Protein AF-A0AAU3D525-F1 (afdb_monomer_lite)

Radius of gyration: 13.34 Å; chains: 1; bounding box: 29×27×29 Å

Sequence (59 aa):
MFDANFYDVLTDEEFWVSGPKRDRTDTRYGPSTPEIESEAVDAYRVFLEGAPLPGRENG

Structure (mmCIF, N/CA/C/O backbone):
data_AF-A0AAU3D525-F1
#
_entry.id   AF-A0AAU3D525-F1
#
loop_
_atom_site.group_PDB
_atom_site.id
_atom_site.type_symbol
_atom_site.label_atom_id
_atom_site.label_alt_id
_atom_site.label_comp_id
_atom_site.label_asym_id
_atom_site.label_entity_id
_atom_site.label_seq_id
_atom_site.pdbx_PDB_ins_code
_atom_site.Cartn_x
_atom_site.Cartn_y
_atom_site.Cartn_z
_atom_site.occupancy
_atom_site.B_iso_or_equiv
_atom_site.auth_seq_id
_atom_site.auth_comp_id
_atom_site.auth_asym_id
_atom_site.auth_atom_id
_atom_site.pdbx_PDB_model_num
ATOM 1 N N . MET A 1 1 ? -1.713 17.191 15.644 1.00 60.59 1 MET A N 1
ATOM 2 C CA . MET A 1 1 ? -1.011 16.757 14.421 1.00 60.59 1 MET A CA 1
ATOM 3 C C . MET A 1 1 ? -1.565 15.382 14.126 1.00 60.59 1 MET A C 1
ATOM 5 O O . MET A 1 1 ? -1.368 14.510 14.958 1.00 60.59 1 MET A O 1
ATOM 9 N N . PHE A 1 2 ? -2.384 15.250 13.083 1.00 60.69 2 PHE A N 1
ATOM 10 C CA . PHE A 1 2 ? -2.995 13.970 12.722 1.00 60.69 2 PHE A CA 1
ATOM 11 C C . PHE A 1 2 ? -1.888 13.009 12.285 1.00 60.69 2 PHE A C 1
ATOM 13 O O . PHE A 1 2 ? -1.040 13.386 11.476 1.00 60.69 2 PHE A O 1
ATOM 20 N N . ASP A 1 3 ? -1.865 11.807 12.851 1.00 81.88 3 ASP A N 1
ATOM 21 C CA . ASP A 1 3 ? -0.916 10.744 12.491 1.00 81.88 3 ASP A CA 1
ATOM 22 C C . ASP A 1 3 ? -1.565 9.773 11.487 1.00 81.88 3 ASP A C 1
ATOM 24 O O . ASP A 1 3 ? -1.412 8.555 11.558 1.00 81.88 3 ASP A O 1
ATOM 28 N N . ALA A 1 4 ? -2.341 10.345 10.561 1.00 86.75 4 ALA A N 1
ATOM 29 C CA . ALA A 1 4 ? -3.148 9.657 9.565 1.00 86.75 4 ALA A CA 1
ATOM 30 C C . ALA A 1 4 ? -3.119 10.429 8.239 1.00 86.75 4 ALA A C 1
ATOM 32 O O . ALA A 1 4 ? -3.007 11.658 8.219 1.00 86.75 4 ALA A O 1
ATOM 33 N N . ASN A 1 5 ? -3.211 9.701 7.125 1.00 88.44 5 ASN A N 1
ATOM 34 C CA . ASN A 1 5 ? -3.319 10.271 5.777 1.00 88.44 5 ASN A CA 1
ATOM 35 C C . ASN A 1 5 ? -4.619 9.864 5.062 1.00 88.44 5 ASN A C 1
ATOM 37 O O . ASN A 1 5 ? -4.849 10.283 3.928 1.00 88.44 5 ASN A O 1
ATOM 41 N N . PHE A 1 6 ? -5.455 9.067 5.728 1.00 87.62 6 PHE A N 1
ATOM 42 C CA . PHE A 1 6 ? -6.759 8.625 5.270 1.00 87.62 6 PHE A CA 1
ATOM 43 C C . PHE A 1 6 ? -7.737 8.647 6.450 1.00 87.62 6 PHE A C 1
ATOM 45 O O . PHE A 1 6 ? -7.373 8.285 7.568 1.00 87.62 6 PHE A O 1
ATOM 52 N N . TYR A 1 7 ? -8.964 9.088 6.197 1.00 91.44 7 TYR A N 1
ATOM 53 C CA . TYR A 1 7 ? -10.030 9.176 7.191 1.00 91.44 7 TYR A CA 1
ATOM 54 C C . TYR A 1 7 ? -11.315 8.627 6.576 1.00 91.44 7 TYR A C 1
ATOM 56 O O . TYR A 1 7 ? -11.732 9.086 5.507 1.00 91.44 7 TYR A O 1
ATOM 64 N N . ASP A 1 8 ? -11.914 7.642 7.238 1.00 92.44 8 ASP A N 1
ATOM 65 C CA . ASP A 1 8 ? -13.178 7.051 6.821 1.00 92.44 8 ASP A CA 1
ATOM 66 C C . ASP A 1 8 ? -14.344 7.819 7.459 1.00 92.44 8 ASP A C 1
ATOM 68 O O . ASP A 1 8 ? -14.620 7.711 8.652 1.00 92.44 8 ASP A O 1
ATOM 72 N N . VAL A 1 9 ? -15.054 8.600 6.641 1.00 95.31 9 VAL A N 1
ATOM 73 C CA . VAL A 1 9 ? -16.195 9.423 7.078 1.00 95.31 9 VAL A CA 1
ATOM 74 C C . VAL A 1 9 ? -17.413 8.603 7.512 1.00 95.31 9 VAL A C 1
ATOM 76 O O . VAL A 1 9 ? -18.320 9.151 8.138 1.00 95.31 9 VAL A O 1
ATOM 79 N N . LEU A 1 10 ? -17.488 7.326 7.127 1.00 96.88 10 LEU A N 1
ATOM 80 C CA . LEU A 1 10 ? -18.602 6.449 7.481 1.00 96.88 10 LEU A CA 1
ATOM 81 C C . LEU A 1 10 ? -18.393 5.816 8.857 1.00 96.88 10 LEU A C 1
ATOM 83 O O . LEU A 1 10 ? -19.377 5.607 9.569 1.00 96.88 10 LEU A O 1
ATOM 87 N N . THR A 1 11 ? -17.144 5.519 9.222 1.00 95.25 11 THR A N 1
ATOM 88 C CA . THR A 1 11 ? -16.800 4.853 10.488 1.00 95.25 11 THR A CA 1
ATOM 89 C C . THR A 1 11 ? -16.151 5.772 11.524 1.00 95.25 11 THR A C 1
ATOM 91 O O . THR A 1 11 ? -16.059 5.374 12.682 1.00 95.25 11 THR A O 1
ATOM 94 N N . ASP A 1 12 ? -15.779 7.002 11.148 1.00 92.69 12 ASP A N 1
ATOM 95 C CA . ASP A 1 12 ? -15.019 7.955 11.978 1.00 92.69 12 ASP A CA 1
ATOM 96 C C . ASP A 1 12 ? -13.619 7.425 12.362 1.00 92.69 12 ASP A C 1
ATOM 98 O O . ASP A 1 12 ? -13.057 7.774 13.399 1.00 92.69 12 ASP A O 1
ATOM 102 N N . GLU A 1 13 ? -13.046 6.554 11.523 1.00 92.25 13 GLU A N 1
ATOM 103 C CA . GLU A 1 13 ? -11.741 5.930 11.751 1.00 92.25 13 GLU A CA 1
ATOM 104 C C . GLU A 1 13 ? -10.611 6.634 10.984 1.00 92.25 13 GLU A C 1
ATOM 106 O O . GLU A 1 13 ? -10.756 7.069 9.838 1.00 92.25 13 GLU A O 1
ATOM 111 N N . GLU A 1 14 ? -9.441 6.709 11.618 1.00 91.94 14 GLU A N 1
ATOM 112 C CA . GLU A 1 14 ? -8.227 7.309 11.066 1.00 91.94 14 GLU A CA 1
ATOM 113 C C . GLU A 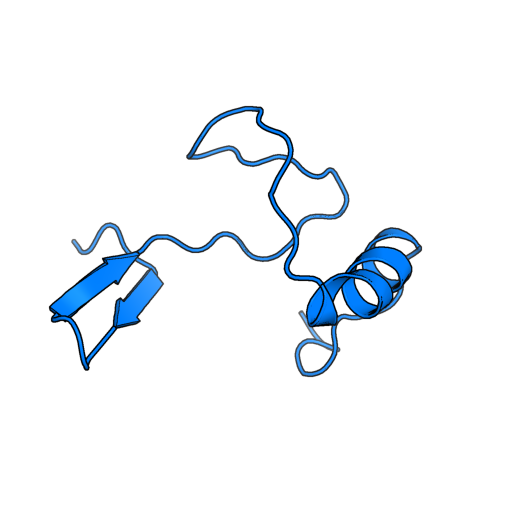1 14 ? -7.193 6.234 10.718 1.00 91.94 14 GLU A C 1
ATOM 115 O O . GLU A 1 14 ? -6.809 5.418 11.560 1.00 91.94 14 GLU A O 1
ATOM 120 N N . PHE A 1 15 ? -6.681 6.273 9.487 1.00 84.19 15 PHE A N 1
ATOM 121 C CA . PHE A 1 15 ? -5.709 5.307 8.986 1.00 84.19 15 PHE A CA 1
ATOM 122 C C . PHE A 1 15 ? -4.460 5.984 8.421 1.00 84.19 15 PHE A C 1
ATOM 124 O O . PH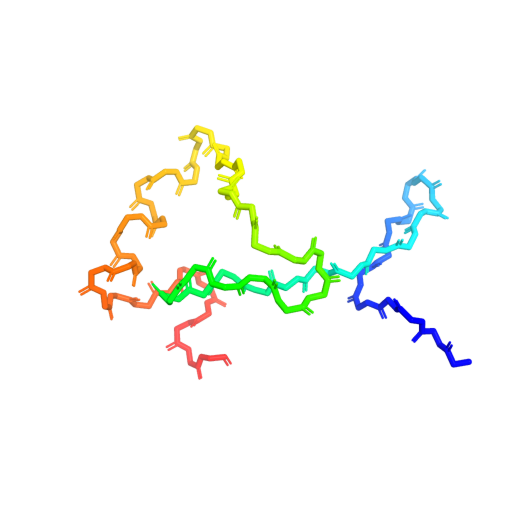E A 1 15 ? -4.493 7.064 7.819 1.00 84.19 15 PHE A O 1
ATOM 131 N N . TRP A 1 16 ? -3.331 5.289 8.553 1.00 85.00 16 TRP A N 1
ATOM 132 C CA . TRP A 1 16 ? -2.128 5.587 7.789 1.00 85.00 16 TRP A CA 1
ATOM 133 C C . TRP A 1 16 ? -1.958 4.547 6.686 1.00 85.00 16 TRP A C 1
ATOM 135 O O . TRP A 1 16 ? -1.546 3.417 6.936 1.00 85.00 16 TRP A O 1
ATOM 145 N N . VAL A 1 17 ? -2.242 4.938 5.449 1.00 82.00 17 VAL A N 1
ATOM 146 C CA . VAL A 1 17 ? -2.117 4.069 4.280 1.00 82.00 17 VAL A CA 1
ATOM 147 C C . VAL A 1 17 ? -0.804 4.374 3.572 1.00 82.00 17 VAL A C 1
ATOM 149 O O . VAL A 1 17 ? -0.599 5.466 3.033 1.00 82.00 17 VAL A O 1
ATOM 152 N N . SER A 1 18 ? 0.113 3.408 3.561 1.00 76.62 18 SER A N 1
ATOM 153 C CA . SER A 1 18 ? 1.273 3.469 2.679 1.00 76.62 18 SER A CA 1
ATOM 154 C C . SER A 1 18 ? 0.829 3.051 1.269 1.00 76.62 18 SER A C 1
ATOM 156 O O . SER A 1 18 ? 0.127 2.060 1.087 1.00 76.62 18 SER A O 1
ATOM 158 N N . GLY A 1 19 ? 1.164 3.846 0.246 1.00 79.31 19 GLY A N 1
ATOM 159 C CA . GLY A 1 19 ? 0.930 3.424 -1.137 1.00 79.31 19 GLY A CA 1
ATOM 160 C C . GLY A 1 19 ? 1.721 2.143 -1.446 1.00 79.31 19 GLY A C 1
ATOM 161 O O . GLY A 1 19 ? 2.769 1.922 -0.830 1.00 79.31 19 GLY A O 1
ATOM 162 N N . PRO A 1 20 ? 1.270 1.306 -2.397 1.00 82.81 20 PRO A N 1
ATOM 163 C CA . PRO A 1 20 ? 1.967 0.071 -2.736 1.00 82.81 20 PRO A CA 1
ATOM 164 C C . PRO A 1 20 ? 3.408 0.368 -3.162 1.00 82.81 20 PRO A C 1
ATOM 166 O O . PRO A 1 20 ? 3.660 1.191 -4.044 1.00 82.81 20 PRO A O 1
ATOM 169 N N . LYS A 1 21 ? 4.367 -0.320 -2.539 1.00 83.81 21 LYS A N 1
ATOM 170 C CA . LYS A 1 21 ? 5.792 -0.173 -2.850 1.00 83.81 21 LYS A CA 1
ATOM 171 C C . LYS A 1 21 ? 6.321 -1.381 -3.603 1.00 83.81 21 LYS A C 1
ATOM 173 O O . LYS A 1 21 ? 5.937 -2.517 -3.328 1.00 83.81 21 LYS A O 1
ATOM 178 N N . ARG A 1 22 ? 7.248 -1.136 -4.532 1.00 86.62 22 ARG A N 1
ATOM 179 C CA . ARG A 1 22 ? 7.879 -2.199 -5.332 1.00 86.62 22 ARG A CA 1
ATOM 180 C C . ARG A 1 22 ? 8.811 -3.088 -4.519 1.00 86.62 22 ARG A C 1
ATOM 182 O O . ARG A 1 22 ? 8.884 -4.284 -4.768 1.00 86.62 22 ARG A O 1
ATOM 189 N N . ASP A 1 23 ? 9.485 -2.510 -3.532 1.00 85.19 23 ASP A N 1
ATOM 190 C CA . ASP A 1 23 ? 10.324 -3.244 -2.5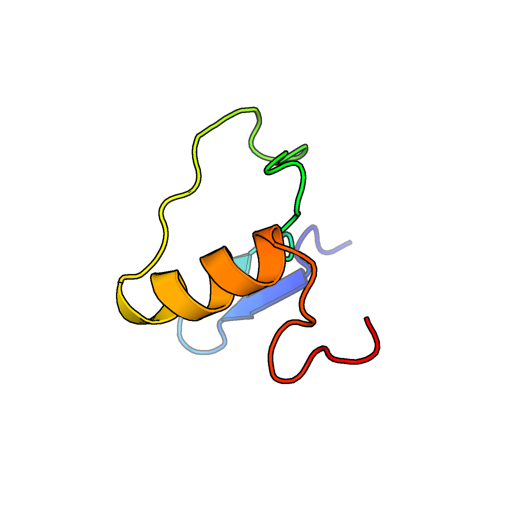80 1.00 85.19 23 ASP A CA 1
ATOM 191 C C . ASP A 1 23 ? 9.505 -3.990 -1.513 1.00 85.19 23 ASP A C 1
ATOM 193 O O . ASP A 1 23 ? 10.069 -4.732 -0.713 1.00 85.19 23 ASP A O 1
ATOM 197 N N . ARG A 1 24 ? 8.177 -3.805 -1.516 1.00 81.94 24 ARG A N 1
ATOM 198 C CA . ARG A 1 24 ? 7.218 -4.397 -0.580 1.00 81.94 24 ARG A CA 1
ATOM 199 C C . ARG A 1 24 ? 7.514 -4.077 0.892 1.00 81.94 24 ARG A C 1
ATOM 201 O O . ARG A 1 24 ? 7.063 -4.805 1.771 1.00 81.94 24 ARG A O 1
ATOM 208 N N . THR A 1 25 ? 8.262 -3.007 1.177 1.00 78.38 25 THR A N 1
ATOM 209 C CA . THR A 1 25 ? 8.600 -2.640 2.557 1.00 78.38 25 THR A CA 1
ATOM 210 C C . THR A 1 25 ? 7.510 -1.775 3.187 1.00 78.38 25 THR A C 1
ATOM 212 O O . THR A 1 25 ? 7.194 -0.686 2.697 1.00 78.38 25 THR A O 1
ATOM 215 N N . ASP A 1 26 ? 6.980 -2.196 4.336 1.00 75.00 26 ASP A N 1
ATOM 216 C CA . ASP A 1 26 ? 6.244 -1.295 5.223 1.00 75.00 26 ASP A CA 1
ATOM 217 C C . ASP A 1 26 ? 7.138 -0.875 6.395 1.00 75.00 26 ASP A C 1
ATOM 219 O O . ASP A 1 26 ? 7.525 -1.669 7.251 1.00 75.00 26 ASP A O 1
ATOM 223 N N . THR A 1 27 ? 7.518 0.401 6.407 1.00 72.94 27 THR A N 1
ATOM 224 C CA . THR A 1 27 ? 8.411 0.970 7.424 1.00 72.94 27 THR A CA 1
ATOM 225 C C . THR A 1 27 ? 7.673 1.377 8.697 1.00 72.94 27 THR A C 1
ATOM 227 O O . THR A 1 27 ? 8.328 1.680 9.690 1.00 72.94 27 THR A O 1
ATOM 230 N N . ARG A 1 28 ? 6.334 1.427 8.671 1.00 75.50 28 ARG A N 1
ATOM 231 C CA . ARG A 1 28 ? 5.495 1.856 9.795 1.00 75.50 28 ARG A CA 1
ATOM 232 C C . ARG A 1 28 ? 4.952 0.662 10.574 1.00 75.50 28 ARG A C 1
ATOM 234 O O . ARG A 1 28 ? 5.023 0.665 11.797 1.00 75.50 28 ARG A O 1
ATOM 241 N N . TYR A 1 29 ? 4.460 -0.353 9.872 1.00 73.56 29 TYR A N 1
ATOM 242 C CA . TYR A 1 29 ? 3.891 -1.561 10.478 1.00 73.56 29 TYR A CA 1
ATOM 243 C C . TYR A 1 29 ? 4.903 -2.710 10.602 1.00 73.56 29 TYR A C 1
ATOM 245 O O . TYR A 1 29 ? 4.613 -3.737 11.213 1.00 73.56 29 TYR A O 1
ATOM 253 N N . GLY A 1 30 ? 6.121 -2.511 10.093 1.00 68.06 30 GLY A N 1
ATOM 254 C CA . GLY A 1 30 ? 7.192 -3.497 10.134 1.00 68.06 30 GLY A CA 1
ATOM 255 C C . GLY A 1 30 ? 7.097 -4.525 9.001 1.00 68.06 30 GLY A C 1
ATOM 256 O O . GLY A 1 30 ? 6.141 -4.536 8.222 1.00 68.06 30 GLY A O 1
ATOM 257 N N . PRO A 1 31 ? 8.112 -5.396 8.872 1.00 66.75 31 PRO A N 1
ATOM 258 C CA . PRO A 1 31 ? 8.190 -6.355 7.782 1.00 66.75 31 PRO A CA 1
ATOM 259 C C . PRO A 1 31 ? 7.122 -7.440 7.953 1.00 66.75 31 PRO A C 1
ATOM 261 O O . PRO A 1 31 ? 7.287 -8.389 8.716 1.00 66.75 31 PRO A O 1
ATOM 264 N N . SER A 1 32 ? 6.028 -7.307 7.214 1.00 74.12 32 SER A N 1
ATOM 265 C CA . SER A 1 32 ? 5.018 -8.344 7.028 1.00 74.12 32 SER A CA 1
ATOM 266 C C . SER A 1 32 ? 4.711 -8.475 5.539 1.00 74.12 32 SER A C 1
ATOM 268 O O . SER A 1 32 ? 4.954 -7.555 4.757 1.00 74.12 32 SER A O 1
ATOM 270 N N . THR A 1 33 ? 4.247 -9.652 5.121 1.00 76.19 33 THR A N 1
ATOM 271 C CA . THR A 1 33 ? 3.756 -9.808 3.747 1.00 76.19 33 THR A CA 1
ATOM 272 C C . THR A 1 33 ? 2.382 -9.147 3.681 1.00 76.19 33 THR A C 1
ATOM 274 O O . THR A 1 33 ? 1.527 -9.537 4.475 1.00 76.19 33 THR A O 1
ATOM 277 N N . PRO A 1 34 ? 2.155 -8.168 2.788 1.00 78.06 34 PRO A N 1
ATOM 278 C CA . PRO A 1 34 ? 0.859 -7.515 2.692 1.00 78.06 34 PRO A CA 1
ATOM 279 C C . PRO A 1 34 ? -0.189 -8.501 2.180 1.00 78.06 34 PRO A C 1
ATOM 281 O O . PRO A 1 34 ? 0.071 -9.283 1.260 1.00 78.06 34 PRO A O 1
ATOM 284 N N . GLU A 1 35 ? -1.381 -8.439 2.760 1.00 84.56 35 GLU A N 1
ATOM 285 C CA . GLU A 1 35 ? -2.560 -9.062 2.171 1.00 84.56 35 GLU A CA 1
ATOM 286 C C . GLU A 1 35 ? -2.999 -8.232 0.963 1.00 84.56 35 GLU A C 1
ATOM 288 O O . GLU A 1 35 ? -3.003 -7.001 1.001 1.00 84.56 35 GLU A O 1
ATOM 293 N N . ILE A 1 36 ? -3.306 -8.912 -0.141 1.00 86.38 36 ILE A N 1
ATOM 294 C CA . ILE A 1 36 ? -3.704 -8.275 -1.396 1.00 86.38 36 ILE A CA 1
ATOM 295 C C . ILE A 1 36 ? -5.119 -8.736 -1.701 1.00 86.38 36 ILE A C 1
ATOM 297 O O . ILE A 1 36 ? -5.377 -9.937 -1.804 1.00 86.38 36 ILE A O 1
ATOM 301 N N . GLU A 1 37 ? -6.027 -7.782 -1.870 1.00 89.00 37 GLU A N 1
ATOM 302 C CA . GLU A 1 37 ? -7.387 -8.077 -2.297 1.00 89.00 37 GLU A CA 1
ATOM 303 C C . GLU A 1 37 ? -7.392 -8.741 -3.676 1.00 89.00 37 GLU A C 1
ATOM 305 O O . GLU A 1 37 ? -6.639 -8.355 -4.571 1.00 89.00 37 GLU A O 1
ATOM 310 N N . SER A 1 38 ? -8.260 -9.740 -3.861 1.00 92.31 38 SER A N 1
ATOM 311 C CA . SER A 1 38 ? -8.272 -10.564 -5.079 1.00 92.31 38 SER A CA 1
ATOM 312 C C . SER A 1 38 ? -8.424 -9.756 -6.374 1.00 92.31 38 SER A C 1
ATOM 314 O O . SER A 1 38 ? -7.805 -10.096 -7.378 1.00 92.31 38 SER A O 1
ATOM 316 N N . GLU A 1 39 ? -9.175 -8.654 -6.338 1.00 91.38 39 GLU A N 1
ATOM 317 C CA . GLU A 1 39 ? -9.361 -7.748 -7.476 1.00 91.38 39 GLU A CA 1
ATOM 318 C C . GLU A 1 39 ? -8.121 -6.902 -7.802 1.00 91.38 39 GLU A C 1
ATOM 320 O O . GLU A 1 39 ? -7.935 -6.478 -8.942 1.00 91.38 39 GLU A O 1
ATOM 325 N N . ALA A 1 40 ? -7.237 -6.693 -6.826 1.00 89.62 40 ALA A N 1
ATOM 326 C CA . ALA A 1 40 ? -6.035 -5.884 -6.972 1.00 89.62 40 ALA A CA 1
ATOM 327 C C . ALA A 1 40 ? -4.806 -6.703 -7.408 1.00 89.62 40 ALA A C 1
ATOM 329 O O . ALA A 1 40 ? -3.785 -6.113 -7.769 1.00 89.62 40 ALA A O 1
ATOM 330 N N . VAL A 1 41 ? -4.878 -8.042 -7.393 1.00 91.69 41 VAL A N 1
ATOM 331 C CA . VAL A 1 41 ? -3.729 -8.937 -7.639 1.00 91.69 41 VAL A CA 1
ATOM 332 C C . VAL A 1 41 ? -3.054 -8.657 -8.982 1.00 91.69 41 VAL A C 1
ATOM 334 O O . VAL A 1 41 ? -1.832 -8.496 -9.026 1.00 91.69 41 VAL A O 1
ATOM 337 N N . ASP A 1 42 ? -3.825 -8.563 -10.065 1.00 92.44 42 ASP A N 1
ATOM 338 C CA . ASP A 1 42 ? -3.269 -8.380 -11.410 1.00 92.44 42 ASP A CA 1
ATOM 339 C C . ASP A 1 42 ? -2.624 -6.999 -11.576 1.00 92.44 42 ASP A C 1
ATOM 341 O O . ASP A 1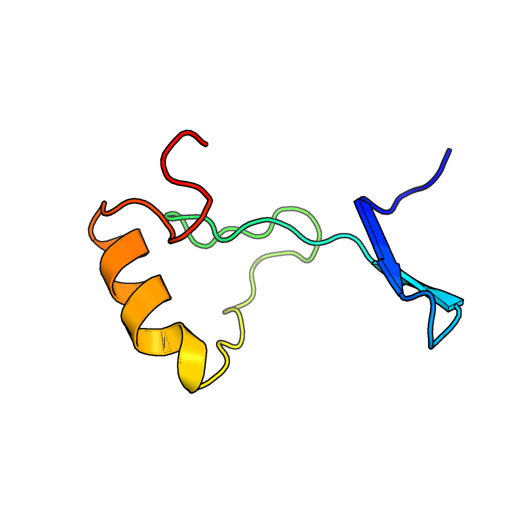 42 ? -1.486 -6.889 -12.042 1.00 92.44 42 ASP A O 1
ATOM 345 N N . ALA A 1 43 ? -3.308 -5.943 -11.123 1.00 91.06 43 ALA A N 1
ATOM 346 C CA . ALA A 1 43 ? -2.785 -4.579 -11.166 1.00 91.06 43 ALA A CA 1
ATOM 347 C C . ALA A 1 43 ? -1.511 -4.438 -10.319 1.00 91.06 43 ALA A C 1
ATOM 349 O O . ALA A 1 43 ? -0.525 -3.841 -10.759 1.00 91.06 43 ALA A O 1
ATOM 350 N N . TYR A 1 44 ? -1.501 -5.035 -9.124 1.00 89.81 44 TYR A N 1
ATOM 351 C CA . TYR A 1 44 ? -0.343 -5.009 -8.243 1.00 89.81 44 TYR A CA 1
ATOM 352 C C . TYR A 1 44 ? 0.837 -5.785 -8.834 1.00 89.81 44 TYR A C 1
ATOM 354 O O . TYR A 1 44 ? 1.964 -5.291 -8.814 1.00 89.81 44 TYR A O 1
ATOM 362 N N . ARG A 1 45 ? 0.601 -6.958 -9.433 1.00 91.44 45 ARG A N 1
ATOM 363 C CA . ARG A 1 45 ? 1.651 -7.733 -10.108 1.00 91.44 45 ARG A CA 1
ATOM 364 C C . ARG A 1 45 ? 2.326 -6.927 -11.218 1.00 91.44 45 ARG A C 1
ATOM 366 O O . ARG A 1 45 ? 3.551 -6.842 -11.246 1.00 91.44 45 ARG A O 1
ATOM 373 N N . VAL A 1 46 ? 1.541 -6.306 -12.092 1.00 92.81 46 VAL A N 1
ATOM 374 C CA . VAL A 1 46 ? 2.059 -5.512 -13.216 1.00 92.81 46 VAL A CA 1
ATOM 375 C C . VAL A 1 46 ? 2.801 -4.261 -12.716 1.00 92.81 46 VAL A C 1
ATOM 377 O O . VAL A 1 46 ? 3.851 -3.897 -13.250 1.00 92.81 46 VAL A O 1
ATOM 380 N N . PHE A 1 47 ? 2.343 -3.651 -11.618 1.00 90.88 47 PHE A N 1
ATOM 381 C CA . PHE A 1 47 ? 3.069 -2.571 -10.942 1.00 90.88 47 PHE A CA 1
ATOM 382 C C . PHE A 1 47 ? 4.450 -3.004 -10.419 1.00 90.88 47 PHE A C 1
ATOM 384 O O . PHE A 1 47 ? 5.434 -2.263 -10.567 1.00 90.88 47 PHE A O 1
ATOM 391 N N . LEU A 1 48 ? 4.545 -4.203 -9.834 1.00 90.00 48 LEU A N 1
ATOM 392 C CA . LEU A 1 48 ? 5.821 -4.772 -9.390 1.00 90.00 48 LEU A CA 1
ATOM 393 C C . LEU A 1 48 ? 6.778 -5.043 -10.557 1.00 90.00 48 LEU A C 1
ATOM 395 O O . LEU A 1 48 ? 7.989 -4.935 -10.384 1.00 90.00 48 LEU A O 1
ATOM 399 N N . GLU A 1 49 ? 6.240 -5.334 -11.740 1.00 92.75 49 GLU A N 1
ATOM 400 C CA . GLU A 1 49 ? 7.001 -5.504 -12.984 1.00 92.75 49 GLU A CA 1
ATOM 401 C C . GLU A 1 49 ? 7.428 -4.159 -13.618 1.00 92.75 49 GLU A C 1
ATOM 403 O O . GLU A 1 49 ? 8.181 -4.144 -14.590 1.00 92.75 49 GLU A O 1
ATOM 408 N N . GLY A 1 50 ? 7.022 -3.020 -13.041 1.00 91.19 50 GLY A N 1
ATOM 409 C CA . GLY A 1 50 ? 7.490 -1.682 -13.426 1.00 91.19 50 GLY A CA 1
ATOM 410 C C . GLY A 1 50 ? 6.441 -0.798 -14.097 1.00 91.19 50 GLY A C 1
ATOM 411 O O . GLY A 1 50 ? 6.717 0.377 -14.349 1.00 91.19 50 GLY A O 1
ATOM 412 N N . ALA A 1 51 ? 5.233 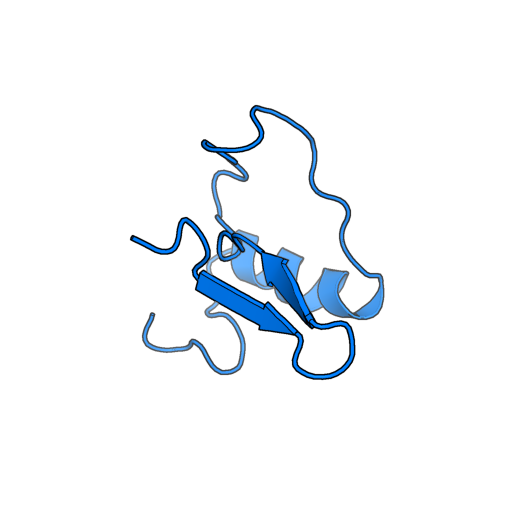-1.307 -14.334 1.00 90.81 51 ALA A N 1
ATOM 413 C CA . ALA A 1 51 ? 4.143 -0.499 -14.862 1.00 90.81 51 ALA A CA 1
ATOM 414 C C . ALA A 1 51 ? 3.688 0.583 -13.858 1.00 90.81 51 ALA A C 1
ATOM 416 O O . ALA A 1 51 ? 3.931 0.453 -12.649 1.00 90.81 51 ALA A O 1
ATOM 417 N N . PRO A 1 52 ? 3.037 1.658 -14.334 1.00 87.06 52 PRO A N 1
ATOM 418 C CA . PRO A 1 52 ? 2.339 2.596 -13.463 1.00 87.06 52 PRO A CA 1
ATOM 419 C C . PRO A 1 52 ? 1.113 1.948 -12.808 1.00 87.06 52 PRO A C 1
ATOM 421 O O . PRO A 1 52 ? 0.529 1.006 -13.342 1.00 87.06 52 PRO A O 1
ATOM 424 N N . LEU A 1 53 ? 0.699 2.490 -11.662 1.00 83.12 53 LEU A N 1
ATOM 425 C CA . LEU A 1 53 ? -0.596 2.159 -11.069 1.00 83.12 53 LEU A CA 1
ATOM 426 C C . LEU A 1 53 ? -1.705 2.920 -11.809 1.00 83.12 53 LEU A C 1
ATOM 428 O O . LEU A 1 53 ? -1.518 4.108 -12.093 1.00 83.12 53 LEU A O 1
ATOM 432 N N . PRO A 1 54 ? -2.863 2.291 -12.071 1.00 79.81 54 PRO A N 1
ATOM 433 C CA . PRO A 1 54 ? -4.026 2.991 -12.609 1.00 79.81 54 PRO A CA 1
ATOM 434 C C . PRO A 1 54 ? -4.414 4.189 -11.728 1.00 79.81 54 PRO A C 1
ATOM 436 O O . PRO A 1 54 ? -4.488 4.060 -10.505 1.00 79.81 54 PRO A O 1
ATOM 439 N N . GLY A 1 55 ? -4.633 5.359 -12.331 1.00 80.94 55 GLY A N 1
ATOM 440 C CA . GLY A 1 55 ? -4.981 6.597 -11.620 1.00 80.94 55 GLY A CA 1
ATOM 441 C C . GLY A 1 55 ? -3.829 7.243 -10.840 1.00 80.94 55 GLY A C 1
ATOM 442 O O . GLY A 1 55 ? -4.027 8.258 -10.172 1.00 80.94 55 GLY A O 1
ATOM 443 N N . ARG A 1 56 ? -2.626 6.662 -10.906 1.00 73.25 56 ARG A N 1
ATOM 444 C CA . ARG A 1 56 ? -1.380 7.180 -10.324 1.00 73.25 56 ARG A CA 1
ATOM 445 C C . ARG A 1 56 ? -0.245 7.119 -11.343 1.00 73.25 56 ARG A C 1
ATOM 447 O O . ARG A 1 56 ? 0.901 6.817 -11.013 1.00 73.25 56 ARG A O 1
ATOM 454 N N . GLU A 1 57 ? -0.555 7.412 -12.602 1.00 78.88 57 GLU A N 1
ATOM 455 C CA . GLU A 1 57 ? 0.405 7.297 -13.701 1.00 78.88 57 GLU A CA 1
ATOM 456 C C . GLU A 1 57 ? 1.591 8.263 -13.558 1.00 78.88 57 GLU A C 1
ATOM 458 O O . GLU A 1 57 ? 2.668 7.986 -14.082 1.00 78.88 57 GLU A O 1
ATOM 463 N N . ASN A 1 58 ? 1.411 9.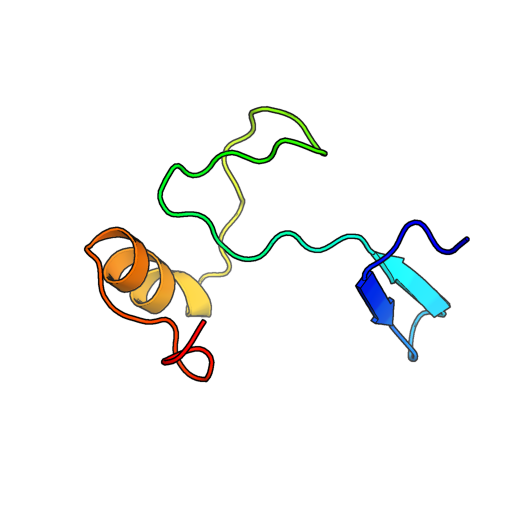362 -12.818 1.00 70.62 58 ASN A N 1
ATOM 464 C CA . ASN A 1 58 ? 2.408 10.422 -12.648 1.00 70.62 58 ASN A CA 1
ATOM 465 C C . ASN A 1 58 ? 3.107 10.431 -11.274 1.00 70.62 58 ASN A C 1
ATOM 467 O O . ASN A 1 58 ? 3.940 11.307 -11.042 1.00 70.62 58 ASN A O 1
ATOM 471 N N . GLY A 1 59 ? 2.811 9.454 -10.405 1.00 57.59 59 GLY A N 1
ATOM 472 C CA . GLY A 1 59 ? 3.284 9.428 -9.014 1.00 57.59 59 GLY A CA 1
ATOM 473 C C . GLY A 1 59 ? 2.357 10.155 -8.053 1.00 57.59 59 GLY A C 1
ATOM 474 O O . GLY A 1 59 ? 2.098 11.357 -8.272 1.00 57.59 59 GLY A O 1
#

Secondary structure (DSSP, 8-state):
----SEEETTTTEEE--PPP-TT---TTT-S-PPP--GGGHHHHHHHHTTPPBTTBTT-

Foldseek 3Di:
DQPADDADPVVRDGHHDDDQDLVCDDPPVGDDRDDDDPVCVVQSVVVNVPQARVVRNPD

pLDDT: mean 83.55, std 9.19, range [57.59, 96.88]